Protein AF-A0A0A9DFU9-F1 (afdb_monomer)

Nearest PDB structures (foldseek):
  7e1w-assembly1_D  TM=4.168E-01  e=6.063E+00  Mycolicibacterium smegmatis MC2 51

Secondary structure (DSSP, 8-state):
-----S-BTTB--HHHHHHHHHHTTTT-SS---SHHHHHHHHHHHTS-HHHHHHHHHHHHHHHHHHHHHHHHHHHH-

pLDDT: mean 90.17, std 8.03, range [51.22, 97.62]

Foldseek 3Di:
DPCPPDADPVRHDPVVLVVQQVVCPPPDPDDPSRVVSVVVVVVVVVDDPVVVVVVVVVVVVVVVVVVVVVVVVVVVD

Radius of gyration: 16.22 Å; Cα contacts (8 Å, |Δi|>4): 26; chains: 1; bounding box: 33×22×43 Å

Mean predicted aligned error: 5.04 Å

Structure (mmCIF, N/CA/C/O backbone):
data_AF-A0A0A9DFU9-F1
#
_entry.id   AF-A0A0A9DFU9-F1
#
loop_
_atom_site.group_PDB
_atom_site.id
_atom_site.type_symbol
_atom_site.label_atom_id
_atom_site.label_alt_id
_atom_site.label_comp_id
_atom_site.label_asym_id
_atom_site.label_entity_id
_atom_site.label_seq_id
_atom_site.pdbx_PDB_ins_code
_atom_site.Cartn_x
_atom_site.Cartn_y
_atom_site.Cartn_z
_atom_site.occupancy
_atom_site.B_iso_or_equiv
_atom_site.auth_seq_id
_atom_site.auth_comp_id
_atom_site.auth_asym_id
_atom_site.auth_atom_id
_atom_site.pdbx_PDB_model_num
ATOM 1 N N . MET A 1 1 ? -2.010 6.366 15.050 1.00 51.22 1 MET A N 1
ATOM 2 C CA . MET A 1 1 ? -0.851 5.812 14.320 1.00 51.22 1 MET A CA 1
ATOM 3 C C . MET A 1 1 ? -0.937 4.297 14.282 1.00 51.22 1 MET A C 1
ATOM 5 O O . MET A 1 1 ? -1.345 3.704 15.278 1.00 51.22 1 MET A O 1
ATOM 9 N N . ALA A 1 2 ? -0.596 3.687 13.145 1.00 63.31 2 ALA A N 1
ATOM 10 C CA . ALA A 1 2 ? -0.409 2.243 13.063 1.00 63.31 2 ALA A CA 1
ATOM 11 C C . ALA A 1 2 ? 0.781 1.860 13.957 1.00 63.31 2 ALA A C 1
ATOM 13 O O . ALA A 1 2 ? 1.867 2.410 13.809 1.00 63.31 2 ALA A O 1
ATOM 14 N N . SER A 1 3 ? 0.564 0.978 14.931 1.00 64.00 3 SER A N 1
ATOM 15 C CA . SER A 1 3 ? 1.636 0.498 15.808 1.00 64.00 3 SER A CA 1
ATOM 16 C C . SER A 1 3 ? 2.389 -0.608 15.073 1.00 64.00 3 SER A C 1
ATOM 18 O O . SER A 1 3 ? 2.086 -1.787 15.237 1.00 64.00 3 SER A O 1
ATOM 20 N N . ILE A 1 4 ? 3.330 -0.228 14.210 1.00 74.88 4 ILE A N 1
ATOM 21 C CA . ILE A 1 4 ? 4.269 -1.180 13.612 1.00 74.88 4 ILE A CA 1
ATOM 22 C C . ILE A 1 4 ? 5.306 -1.496 14.691 1.00 74.88 4 ILE A C 1
ATOM 24 O O . ILE A 1 4 ? 6.147 -0.663 15.010 1.00 74.88 4 ILE A O 1
ATOM 28 N N . ARG A 1 5 ? 5.185 -2.670 15.319 1.00 72.88 5 ARG A N 1
ATOM 29 C CA . ARG A 1 5 ? 6.046 -3.075 16.447 1.00 72.88 5 ARG A CA 1
ATOM 30 C C . ARG A 1 5 ? 7.298 -3.839 16.025 1.00 72.88 5 ARG A C 1
ATOM 32 O O . ARG A 1 5 ? 8.267 -3.851 16.773 1.00 72.88 5 ARG A O 1
ATOM 39 N N . LYS A 1 6 ? 7.267 -4.502 14.869 1.00 85.06 6 LYS A N 1
ATOM 40 C CA . LYS A 1 6 ? 8.379 -5.286 14.319 1.00 85.06 6 LYS A CA 1
ATOM 41 C C . LYS A 1 6 ? 8.422 -5.105 12.808 1.00 85.06 6 LYS A C 1
ATOM 43 O O . LYS A 1 6 ? 7.368 -5.114 12.170 1.00 85.06 6 LYS A O 1
ATOM 48 N N . SER A 1 7 ? 9.623 -4.949 12.261 1.00 88.06 7 SER A N 1
ATOM 49 C CA . SER A 1 7 ? 9.835 -5.070 10.822 1.00 88.06 7 SER A CA 1
ATOM 50 C C . SER A 1 7 ? 9.658 -6.529 10.390 1.00 88.06 7 SER A C 1
ATOM 52 O O . SER A 1 7 ? 9.873 -7.464 11.162 1.00 88.06 7 SER A O 1
ATOM 54 N N . SER A 1 8 ? 9.223 -6.720 9.153 1.00 89.12 8 SER A N 1
ATOM 55 C CA . SER A 1 8 ? 9.030 -8.016 8.507 1.00 89.12 8 SER A CA 1
ATOM 56 C C . SER A 1 8 ? 9.285 -7.868 7.006 1.00 89.12 8 SER A C 1
ATOM 58 O O . SER A 1 8 ? 9.466 -6.759 6.509 1.00 89.12 8 SER A O 1
ATOM 60 N N . PHE A 1 9 ? 9.256 -8.974 6.270 1.00 89.69 9 PHE A N 1
ATOM 61 C CA . PHE A 1 9 ? 9.513 -8.995 4.832 1.00 89.69 9 PHE A CA 1
ATOM 62 C C . PHE A 1 9 ? 8.589 -8.061 4.031 1.00 89.69 9 PHE A C 1
ATOM 64 O O . PHE A 1 9 ? 9.046 -7.369 3.133 1.00 89.69 9 PHE A O 1
ATOM 71 N N . MET A 1 10 ? 7.302 -7.982 4.386 1.00 89.12 10 MET A N 1
ATOM 72 C CA . MET A 1 10 ? 6.341 -7.067 3.744 1.00 89.12 10 MET A CA 1
ATOM 73 C C . MET A 1 10 ? 6.169 -5.737 4.491 1.00 89.12 10 MET A C 1
ATOM 75 O O . MET A 1 10 ? 5.424 -4.865 4.046 1.00 89.12 10 MET A O 1
ATOM 79 N N . VAL A 1 11 ? 6.830 -5.565 5.638 1.00 91.12 11 VAL A N 1
ATOM 80 C CA . VAL A 1 11 ? 6.697 -4.385 6.503 1.00 91.12 11 VAL A CA 1
ATOM 81 C C . VAL A 1 11 ? 8.101 -3.874 6.834 1.00 91.12 11 VAL A C 1
ATOM 83 O O . VAL A 1 11 ? 8.675 -4.276 7.850 1.00 91.12 11 VAL A O 1
ATOM 86 N N . PRO A 1 12 ? 8.690 -3.022 5.978 1.00 91.31 12 PRO A N 1
ATOM 87 C CA . PRO A 1 12 ? 10.041 -2.524 6.196 1.00 91.31 12 PRO A CA 1
ATOM 88 C C . PRO A 1 12 ? 10.122 -1.682 7.473 1.00 91.31 12 PRO A C 1
ATOM 90 O O . PRO A 1 12 ? 9.133 -1.108 7.935 1.00 91.31 12 PRO A O 1
ATOM 93 N N . SER A 1 13 ? 11.326 -1.588 8.039 1.00 90.94 13 SER A N 1
ATOM 94 C CA . SER A 1 13 ? 11.592 -0.605 9.091 1.00 90.94 13 SER A CA 1
ATOM 95 C C . SER A 1 13 ? 11.452 0.821 8.541 1.00 90.94 13 SER A C 1
ATOM 97 O O . SER A 1 13 ? 11.560 1.040 7.330 1.00 90.94 13 SER A O 1
ATOM 99 N N . ALA A 1 14 ? 11.252 1.800 9.427 1.00 90.12 14 ALA A N 1
ATOM 100 C CA . ALA A 1 14 ? 11.163 3.202 9.028 1.00 90.12 14 ALA A CA 1
ATOM 101 C C . ALA A 1 14 ? 12.434 3.684 8.299 1.00 90.12 14 ALA A C 1
ATOM 103 O O . ALA A 1 14 ? 12.312 4.316 7.253 1.00 90.12 14 ALA A O 1
ATOM 104 N N . ASP A 1 15 ? 13.632 3.329 8.788 1.00 92.06 15 ASP A N 1
ATOM 105 C CA . ASP A 1 15 ? 14.906 3.685 8.135 1.00 92.06 15 ASP A CA 1
ATOM 106 C C . ASP A 1 15 ? 15.021 3.055 6.743 1.00 92.06 15 ASP A C 1
ATOM 108 O O . ASP A 1 15 ? 15.318 3.736 5.762 1.00 92.06 15 ASP A O 1
ATOM 112 N N . THR A 1 16 ? 14.707 1.760 6.637 1.00 92.38 16 THR A N 1
ATOM 113 C CA . THR A 1 16 ? 14.764 1.032 5.364 1.00 92.38 16 THR A CA 1
ATOM 114 C C . THR A 1 16 ? 1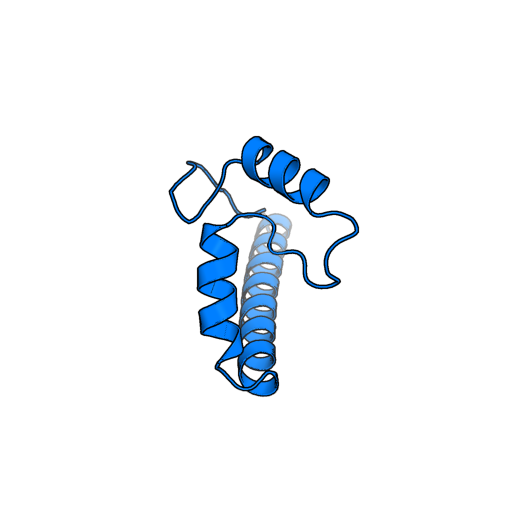3.837 1.660 4.330 1.00 92.38 16 THR A C 1
ATOM 116 O O . THR A 1 16 ? 14.246 1.877 3.189 1.00 92.38 16 THR A O 1
ATOM 119 N N . TYR A 1 17 ? 12.600 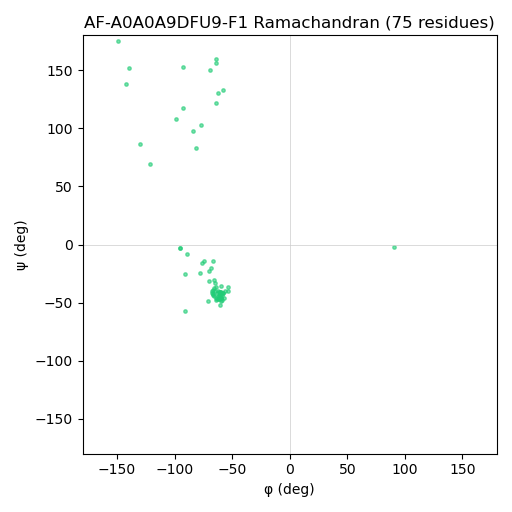1.973 4.724 1.00 91.69 17 TYR A N 1
ATOM 120 C CA . TYR A 1 17 ? 11.636 2.591 3.823 1.00 91.69 17 TYR A CA 1
ATOM 121 C C . TYR A 1 17 ? 12.047 4.016 3.442 1.00 91.69 17 TYR A C 1
ATOM 123 O O . TYR A 1 17 ? 11.975 4.367 2.269 1.00 91.69 17 TYR A O 1
ATOM 131 N N . ALA A 1 18 ? 12.535 4.818 4.394 1.00 93.12 18 ALA A N 1
ATOM 132 C CA . ALA A 1 18 ? 12.996 6.180 4.133 1.00 93.12 18 ALA A CA 1
ATOM 133 C C . ALA A 1 18 ? 14.173 6.204 3.147 1.00 93.12 18 ALA A C 1
ATOM 135 O O . ALA A 1 18 ? 14.142 6.941 2.162 1.00 93.12 18 ALA A O 1
ATOM 136 N N . ARG A 1 19 ? 15.177 5.343 3.348 1.00 94.31 19 ARG A N 1
ATOM 137 C CA . ARG A 1 19 ? 16.327 5.215 2.441 1.00 94.31 19 ARG A CA 1
ATOM 138 C C . ARG A 1 19 ? 15.903 4.800 1.036 1.00 94.31 19 ARG A C 1
ATOM 140 O O . ARG A 1 19 ? 16.429 5.324 0.057 1.00 94.31 19 ARG A O 1
ATOM 147 N N . ALA A 1 20 ? 14.962 3.865 0.933 1.00 93.19 20 ALA A N 1
ATOM 148 C CA . ALA A 1 20 ? 14.416 3.446 -0.348 1.00 93.19 20 ALA A CA 1
ATOM 149 C C . ALA A 1 20 ? 13.638 4.589 -1.025 1.00 93.19 20 ALA A C 1
ATOM 151 O O . ALA A 1 20 ? 13.832 4.840 -2.211 1.00 93.19 20 ALA A O 1
ATOM 152 N N . ALA A 1 21 ? 12.807 5.316 -0.269 1.00 91.94 21 ALA A N 1
ATOM 153 C CA . ALA A 1 21 ? 12.004 6.430 -0.768 1.00 91.94 21 ALA A CA 1
ATOM 154 C C . ALA A 1 21 ? 12.872 7.555 -1.336 1.00 91.94 21 ALA A C 1
ATOM 156 O O . ALA A 1 21 ? 12.616 8.008 -2.446 1.00 91.94 21 ALA A O 1
ATOM 157 N N . VAL A 1 22 ? 13.937 7.948 -0.626 1.00 93.69 22 VAL A N 1
ATOM 158 C CA . VAL A 1 22 ? 14.878 8.982 -1.090 1.00 93.69 22 VAL A CA 1
ATOM 159 C C . VAL A 1 22 ? 15.543 8.583 -2.408 1.00 93.69 22 VAL A C 1
ATOM 161 O O . VAL A 1 22 ? 15.662 9.408 -3.308 1.00 93.69 22 VAL A O 1
ATOM 164 N N . ARG A 1 23 ? 15.927 7.309 -2.562 1.00 91.38 23 ARG A N 1
ATOM 165 C CA . ARG A 1 23 ? 16.530 6.802 -3.809 1.00 91.38 23 ARG A CA 1
ATOM 166 C C . ARG A 1 23 ? 15.553 6.756 -4.985 1.00 91.38 23 ARG A C 1
ATOM 168 O O . ARG A 1 23 ? 16.007 6.687 -6.118 1.00 91.38 23 ARG A O 1
ATOM 175 N N . HIS A 1 24 ? 14.249 6.760 -4.720 1.00 90.50 24 HIS A N 1
ATOM 176 C CA . HIS A 1 24 ? 13.197 6.640 -5.729 1.00 90.50 24 HIS A CA 1
ATOM 177 C C . HIS A 1 24 ? 12.644 8.004 -6.191 1.00 90.50 24 HIS A C 1
ATOM 179 O O . HIS A 1 24 ? 11.815 8.065 -7.099 1.00 90.50 24 HIS A O 1
ATOM 185 N N . ILE A 1 25 ? 13.112 9.112 -5.603 1.00 91.44 25 ILE A N 1
ATOM 186 C CA . ILE A 1 25 ? 12.743 10.467 -6.032 1.00 91.44 25 ILE A CA 1
ATOM 187 C C . ILE A 1 25 ? 13.214 10.692 -7.475 1.00 91.44 25 ILE A C 1
ATOM 189 O O . ILE A 1 25 ? 14.373 10.454 -7.800 1.00 91.44 25 ILE A O 1
ATOM 193 N N . GLY A 1 26 ? 12.309 11.180 -8.326 1.00 90.56 26 GLY A N 1
ATOM 194 C CA . GLY A 1 26 ? 12.605 11.536 -9.717 1.00 90.56 26 GLY A CA 1
ATOM 195 C C . GLY A 1 26 ? 12.401 10.416 -10.740 1.00 90.56 26 GLY A C 1
ATOM 196 O O . GLY A 1 26 ? 12.561 10.681 -11.926 1.00 90.56 26 GLY A O 1
ATOM 197 N N . TYR A 1 27 ? 12.019 9.205 -10.318 1.00 87.69 27 TYR A N 1
ATOM 198 C CA . TYR A 1 27 ? 11.766 8.091 -11.241 1.00 87.69 27 TYR A CA 1
ATOM 199 C C . TYR A 1 27 ? 10.307 8.026 -11.700 1.00 87.69 27 TYR A C 1
ATOM 201 O O . TYR A 1 27 ? 10.034 8.089 -12.894 1.00 87.69 27 TYR A O 1
ATOM 209 N N . GLU A 1 28 ? 9.361 7.919 -10.766 1.00 84.50 28 GLU A N 1
ATOM 210 C CA . GLU A 1 28 ? 7.949 7.684 -11.081 1.00 84.50 28 GLU A CA 1
ATOM 211 C C . GLU A 1 28 ? 7.016 8.512 -10.187 1.00 84.50 28 GLU A C 1
ATOM 213 O O . GLU A 1 28 ? 7.345 8.809 -9.035 1.00 84.50 28 GLU A O 1
ATOM 218 N N . PRO A 1 29 ? 5.812 8.861 -10.678 1.00 82.56 29 PRO A N 1
ATOM 219 C CA . PRO A 1 29 ? 4.813 9.570 -9.880 1.00 82.56 29 PRO A CA 1
ATOM 220 C C . PRO A 1 29 ? 4.201 8.693 -8.773 1.00 82.56 29 PRO A C 1
ATOM 222 O O . PRO A 1 29 ? 3.683 9.213 -7.784 1.00 82.56 29 PRO A O 1
ATOM 225 N N . ARG A 1 30 ? 4.240 7.359 -8.917 1.00 80.88 30 ARG A N 1
ATOM 226 C CA . ARG A 1 30 ? 3.729 6.400 -7.926 1.00 80.88 30 ARG A CA 1
ATOM 227 C C . ARG A 1 30 ? 4.889 5.863 -7.092 1.00 80.88 30 ARG A C 1
ATOM 229 O O . ARG A 1 30 ? 5.686 5.068 -7.559 1.00 80.88 30 ARG A O 1
ATOM 236 N N . CYS A 1 31 ? 4.960 6.287 -5.833 1.00 80.38 31 CYS A N 1
ATOM 237 C CA . CYS A 1 31 ? 6.055 5.926 -4.939 1.00 80.38 31 CYS A CA 1
ATOM 238 C C . CYS A 1 31 ? 5.814 4.556 -4.271 1.00 80.38 31 CYS A C 1
ATOM 240 O O . CYS A 1 31 ? 5.125 4.470 -3.252 1.00 80.38 31 CYS A O 1
ATOM 242 N N . THR A 1 32 ? 6.411 3.489 -4.819 1.00 87.31 32 THR A N 1
ATOM 243 C CA . THR A 1 32 ? 6.522 2.157 -4.180 1.00 87.31 32 THR A CA 1
ATOM 244 C C . THR A 1 32 ? 7.993 1.758 -4.044 1.00 87.31 32 THR A C 1
ATOM 246 O O . THR A 1 32 ? 8.466 0.858 -4.739 1.00 87.31 32 THR A O 1
ATOM 249 N N . PRO A 1 33 ? 8.750 2.443 -3.170 1.00 88.19 33 PRO A N 1
ATOM 250 C CA . PRO A 1 33 ? 10.209 2.416 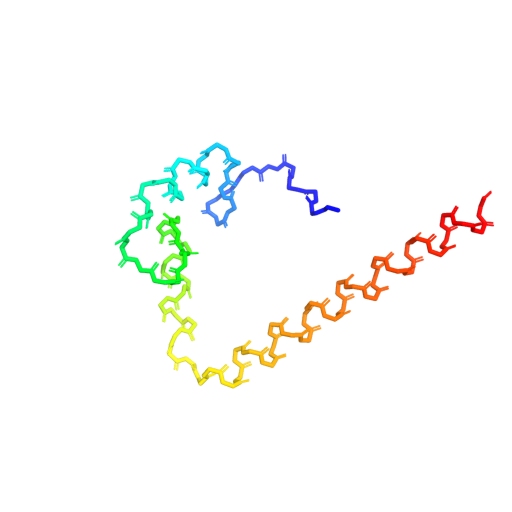-3.204 1.00 88.19 33 PRO A CA 1
ATOM 251 C C . PRO A 1 33 ? 10.812 1.121 -2.645 1.00 88.19 33 PRO A C 1
ATOM 253 O O . PRO A 1 33 ? 11.991 0.837 -2.843 1.00 88.19 33 PRO A O 1
ATOM 256 N N . TYR A 1 34 ? 10.022 0.334 -1.916 1.00 91.88 34 TYR A N 1
ATOM 257 C CA . TYR A 1 34 ? 10.454 -0.931 -1.344 1.00 91.88 34 TYR A CA 1
ATOM 258 C C . TYR A 1 34 ? 10.132 -2.075 -2.307 1.00 91.88 34 TYR A C 1
ATOM 260 O O . TYR A 1 34 ? 8.964 -2.330 -2.584 1.00 91.88 34 TYR A O 1
ATOM 268 N N . TRP A 1 35 ? 11.154 -2.785 -2.793 1.00 88.69 35 TRP A N 1
ATOM 269 C CA . TRP A 1 35 ? 10.995 -3.758 -3.884 1.00 88.69 35 TRP A CA 1
ATOM 270 C C . TRP A 1 35 ? 9.909 -4.840 -3.660 1.00 88.69 35 TRP A C 1
ATOM 272 O O . TRP A 1 35 ? 9.204 -5.153 -4.620 1.00 88.69 35 TRP A O 1
ATOM 282 N N . PRO A 1 36 ? 9.668 -5.386 -2.441 1.00 93.38 36 PRO A N 1
ATOM 283 C CA . PRO A 1 36 ? 8.5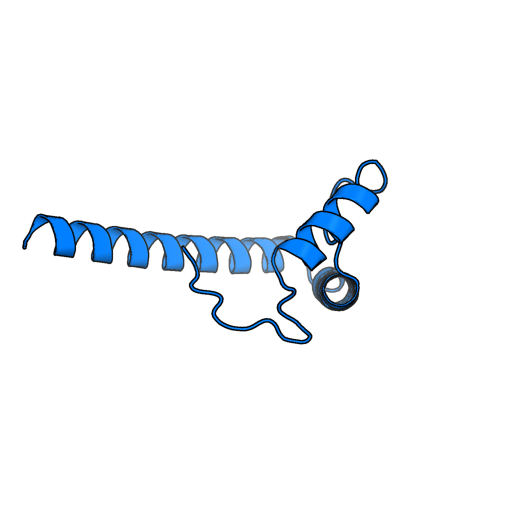65 -6.326 -2.226 1.00 93.38 36 PRO A CA 1
ATOM 284 C C . PRO A 1 36 ? 7.201 -5.665 -2.440 1.00 93.38 36 PRO A C 1
ATOM 286 O O . PRO A 1 36 ? 6.269 -6.300 -2.928 1.00 93.38 36 PRO A O 1
ATOM 289 N N . HIS A 1 37 ? 7.078 -4.372 -2.121 1.00 92.19 37 HIS A N 1
ATOM 290 C CA . HIS A 1 37 ? 5.874 -3.598 -2.423 1.00 92.19 37 HIS A CA 1
ATOM 291 C C . HIS A 1 37 ? 5.726 -3.357 -3.919 1.00 92.19 37 HIS A C 1
ATOM 293 O O . HIS A 1 37 ? 4.595 -3.330 -4.383 1.00 92.19 37 HIS A O 1
ATOM 299 N N . SER A 1 38 ? 6.818 -3.249 -4.680 1.00 90.62 38 SER A N 1
ATOM 300 C CA . SER A 1 38 ? 6.759 -3.157 -6.144 1.00 90.62 38 SER A CA 1
ATOM 301 C C . SER A 1 38 ? 6.152 -4.422 -6.765 1.00 90.62 38 SER A C 1
ATOM 303 O O . SER A 1 38 ? 5.314 -4.318 -7.654 1.00 90.62 38 SER A O 1
ATOM 305 N N . VAL A 1 39 ? 6.479 -5.614 -6.245 1.00 91.81 39 VAL A N 1
ATOM 306 C CA . VAL A 1 39 ? 5.847 -6.880 -6.678 1.00 91.81 39 VAL A CA 1
ATOM 307 C C . VAL A 1 39 ? 4.357 -6.894 -6.339 1.00 91.81 39 VAL A C 1
ATOM 309 O O . VAL A 1 39 ? 3.526 -7.220 -7.182 1.00 91.81 39 VAL A O 1
ATOM 312 N N . VAL A 1 40 ? 3.996 -6.495 -5.117 1.00 92.50 40 VAL A N 1
ATOM 313 C CA . VAL A 1 40 ? 2.585 -6.381 -4.715 1.00 92.50 40 VAL A CA 1
ATOM 314 C C . VAL A 1 40 ? 1.846 -5.367 -5.593 1.00 92.50 40 VAL A C 1
ATOM 316 O O . VAL A 1 40 ? 0.71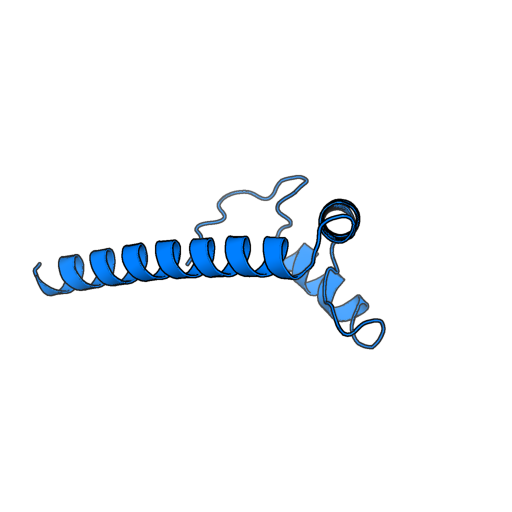7 -5.618 -6.003 1.00 92.50 40 VAL A O 1
ATOM 319 N N . TRP A 1 41 ? 2.479 -4.241 -5.917 1.00 90.75 41 TRP A N 1
ATOM 320 C CA . TRP A 1 41 ? 1.904 -3.204 -6.766 1.00 90.75 41 TRP A CA 1
ATOM 321 C C . TRP A 1 41 ? 1.709 -3.677 -8.204 1.00 90.75 41 TRP A C 1
ATOM 323 O O . TRP A 1 41 ? 0.659 -3.418 -8.782 1.00 90.75 41 TRP A O 1
ATOM 333 N N . PHE A 1 42 ? 2.656 -4.443 -8.746 1.00 91.00 42 PHE A N 1
ATOM 334 C CA . PHE A 1 42 ? 2.504 -5.099 -10.041 1.00 91.00 42 PHE A CA 1
ATOM 335 C C . PHE A 1 42 ? 1.268 -6.008 -10.060 1.00 91.00 42 PHE A C 1
ATOM 337 O O . PHE A 1 42 ? 0.434 -5.899 -10.958 1.00 91.00 42 PHE A O 1
ATOM 344 N N . LEU A 1 43 ? 1.070 -6.824 -9.019 1.00 93.06 43 LEU A N 1
ATOM 345 C CA . LEU A 1 43 ? -0.133 -7.652 -8.899 1.00 93.06 43 LEU A CA 1
ATOM 346 C C . LEU A 1 43 ? -1.419 -6.815 -8.827 1.00 93.06 43 LEU A C 1
ATOM 348 O O . LEU A 1 43 ? -2.412 -7.155 -9.464 1.00 93.06 43 LEU A O 1
ATOM 352 N N . ILE A 1 44 ? -1.396 -5.705 -8.085 1.00 92.31 44 ILE A N 1
ATOM 353 C CA . ILE A 1 44 ? -2.534 -4.781 -7.974 1.00 92.31 44 ILE A CA 1
ATOM 354 C C . ILE A 1 44 ? -2.830 -4.099 -9.316 1.00 92.31 44 ILE A C 1
ATOM 356 O O . ILE A 1 44 ? -3.997 -3.928 -9.650 1.00 92.31 44 ILE A O 1
ATOM 360 N N . SER A 1 45 ? -1.807 -3.754 -10.101 1.00 90.75 45 SER A N 1
ATOM 361 C CA . SER A 1 45 ? -1.971 -3.094 -11.404 1.00 90.75 45 SER A CA 1
ATOM 362 C C . SER A 1 45 ? -2.637 -3.963 -12.474 1.00 90.75 45 SER A C 1
ATOM 364 O O . SER A 1 45 ? -3.094 -3.434 -13.481 1.00 90.75 45 SER A O 1
ATOM 366 N N . MET A 1 46 ? -2.747 -5.279 -12.255 1.00 94.62 46 MET A N 1
ATOM 367 C CA . MET A 1 46 ? -3.535 -6.161 -13.123 1.00 94.62 46 MET A CA 1
ATOM 368 C C . MET A 1 46 ? -5.050 -6.007 -12.914 1.00 94.62 46 MET A C 1
ATOM 370 O O . MET A 1 46 ? -5.837 -6.502 -13.719 1.00 94.62 46 MET A O 1
ATOM 374 N N . LEU A 1 47 ? -5.475 -5.352 -11.830 1.00 94.56 47 LEU A N 1
ATOM 375 C CA . LEU A 1 47 ? -6.880 -5.099 -11.529 1.00 94.56 47 LEU A CA 1
ATOM 376 C C . LEU A 1 47 ? -7.318 -3.729 -12.077 1.00 94.56 47 LEU A C 1
ATOM 378 O O . LEU A 1 47 ? -6.504 -2.808 -12.149 1.00 94.56 47 LEU A O 1
ATOM 382 N N . PRO A 1 48 ? -8.612 -3.539 -12.400 1.00 95.50 48 PRO A N 1
ATOM 383 C CA . PRO A 1 48 ? -9.131 -2.228 -12.781 1.00 95.50 48 PRO A CA 1
ATOM 384 C C . PRO A 1 48 ? -8.911 -1.181 -11.679 1.00 95.50 48 PRO A C 1
ATOM 386 O O . PRO A 1 48 ? -9.258 -1.416 -10.519 1.00 95.50 48 PRO A O 1
ATOM 389 N N . GLU A 1 49 ? -8.410 0.002 -12.049 1.00 92.69 49 GLU A N 1
ATOM 390 C CA . GLU A 1 49 ? -8.125 1.109 -11.115 1.00 92.69 49 GLU A CA 1
ATOM 391 C C . GLU A 1 49 ? -9.352 1.476 -10.259 1.00 92.69 49 GLU A C 1
ATOM 393 O O . GLU A 1 49 ? -9.236 1.631 -9.046 1.00 92.69 49 GLU A O 1
ATOM 398 N N . SER A 1 50 ? -10.559 1.490 -10.841 1.00 94.31 50 SER A N 1
ATOM 399 C CA . SER A 1 50 ? -11.808 1.781 -10.115 1.00 94.31 50 SER A CA 1
ATOM 400 C C . SER A 1 50 ? -12.092 0.795 -8.973 1.00 94.31 50 SER A C 1
ATOM 402 O O . SER A 1 50 ? -12.594 1.178 -7.909 1.00 94.31 50 SER A O 1
ATOM 404 N N . LEU A 1 51 ? -11.738 -0.479 -9.156 1.00 95.81 51 LEU A N 1
ATOM 405 C CA . LEU A 1 51 ? -11.874 -1.502 -8.124 1.00 95.81 51 LEU A CA 1
ATOM 406 C C . LEU A 1 51 ? -10.850 -1.263 -7.013 1.00 95.81 51 LEU A C 1
ATOM 408 O O . LEU A 1 51 ? -11.216 -1.231 -5.838 1.00 95.81 51 LEU A O 1
ATOM 412 N N . VAL A 1 52 ? -9.585 -1.044 -7.374 1.00 94.62 52 VAL A N 1
ATOM 413 C CA . VAL A 1 52 ? -8.505 -0.788 -6.409 1.00 94.62 52 VAL A CA 1
ATOM 414 C C . VAL A 1 52 ? -8.804 0.456 -5.568 1.00 94.62 52 VAL A C 1
ATOM 416 O O . VAL A 1 52 ? -8.705 0.412 -4.336 1.00 94.62 52 VAL A O 1
ATOM 419 N N . ASP A 1 53 ? -9.240 1.537 -6.210 1.00 94.56 53 ASP A N 1
ATOM 420 C CA . ASP A 1 53 ? -9.555 2.804 -5.557 1.00 94.56 53 ASP A CA 1
ATOM 421 C C . ASP A 1 53 ? -10.763 2.694 -4.632 1.00 94.56 53 ASP A C 1
ATOM 423 O O . ASP A 1 53 ? -10.710 3.165 -3.494 1.00 94.56 53 ASP A O 1
ATOM 427 N N . SER A 1 54 ? -11.834 2.018 -5.060 1.00 96.38 54 SER A N 1
ATOM 428 C CA . SER A 1 54 ? -13.018 1.819 -4.214 1.00 96.38 54 SER A CA 1
ATOM 429 C C . SER A 1 54 ? -12.696 1.000 -2.956 1.00 96.38 54 SER A C 1
ATOM 431 O O . SER A 1 54 ? -13.112 1.362 -1.848 1.00 96.38 54 SER A O 1
ATOM 433 N N . VAL A 1 55 ? -11.888 -0.057 -3.088 1.00 96.06 55 VAL A N 1
ATOM 434 C CA . VAL A 1 55 ? -11.424 -0.879 -1.961 1.00 96.06 55 VAL A CA 1
ATOM 435 C C . VAL A 1 55 ? -10.549 -0.056 -1.014 1.00 96.06 55 VAL A C 1
ATOM 437 O O . VAL A 1 55 ? -10.782 -0.060 0.202 1.00 96.06 55 VAL A O 1
ATOM 440 N N . ARG A 1 56 ? -9.578 0.692 -1.554 1.00 94.25 56 ARG A N 1
ATOM 441 C CA . ARG A 1 56 ? -8.679 1.554 -0.773 1.00 94.25 56 ARG A CA 1
ATOM 442 C C . ARG A 1 56 ? -9.456 2.643 -0.032 1.00 94.25 56 ARG A C 1
ATOM 444 O O . ARG A 1 56 ? -9.246 2.833 1.167 1.00 94.25 56 ARG A O 1
ATOM 451 N N . LEU A 1 57 ? -10.392 3.313 -0.700 1.00 96.50 57 LEU A N 1
ATOM 452 C CA . LEU A 1 57 ? -11.235 4.344 -0.099 1.00 96.50 57 LEU A CA 1
ATOM 453 C C . LEU A 1 57 ? -12.083 3.776 1.045 1.00 96.50 57 LEU A C 1
ATOM 455 O O . LEU A 1 57 ? -12.102 4.338 2.142 1.00 96.50 57 LEU A O 1
ATOM 459 N N . ASN A 1 58 ? -12.733 2.630 0.830 1.00 97.50 58 ASN A N 1
ATOM 460 C CA . ASN A 1 58 ? -13.533 1.968 1.859 1.00 97.50 58 ASN A CA 1
ATOM 461 C C . ASN A 1 58 ? -12.685 1.593 3.089 1.00 97.50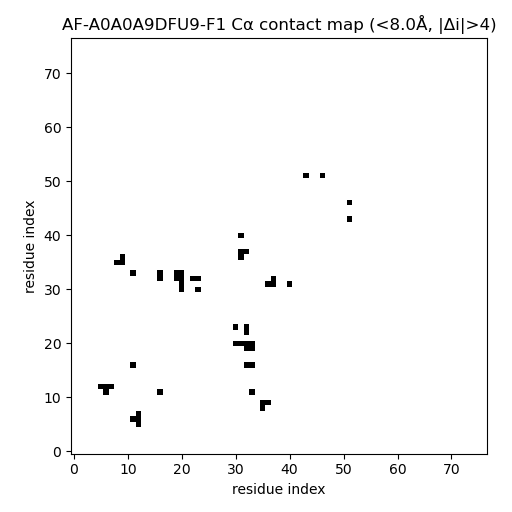 58 ASN A C 1
ATOM 463 O O . ASN A 1 58 ? -13.102 1.803 4.232 1.00 97.50 58 ASN A O 1
ATOM 467 N N . MET A 1 59 ? -11.466 1.087 2.876 1.00 96.12 59 MET A N 1
ATOM 468 C CA . MET A 1 59 ? -10.514 0.813 3.956 1.00 96.12 59 MET A CA 1
ATOM 469 C C . MET A 1 59 ? -10.179 2.086 4.751 1.00 96.12 59 MET A C 1
ATOM 471 O O . MET A 1 59 ? -10.275 2.083 5.982 1.00 96.12 59 MET A O 1
ATOM 475 N N . CYS A 1 60 ? -9.853 3.188 4.068 1.00 95.69 60 CYS A N 1
ATOM 476 C CA . CYS A 1 60 ? -9.554 4.477 4.697 1.00 95.69 60 CYS A CA 1
ATOM 477 C C . CYS A 1 60 ? -10.739 5.020 5.512 1.00 95.69 60 CYS A C 1
ATOM 479 O O . CYS A 1 60 ? -10.556 5.470 6.646 1.00 95.69 60 CYS A O 1
ATOM 481 N N . ILE A 1 61 ? -11.967 4.918 4.990 1.00 97.62 61 ILE A N 1
ATOM 482 C CA . ILE A 1 61 ? -13.188 5.330 5.700 1.00 97.62 61 ILE A CA 1
ATOM 483 C C . ILE A 1 61 ? -13.371 4.520 6.990 1.00 97.62 61 ILE A C 1
ATOM 485 O O . ILE A 1 61 ? -13.646 5.096 8.047 1.00 97.62 61 ILE A O 1
ATOM 489 N N . LYS A 1 62 ? -13.170 3.197 6.944 1.00 96.25 62 LYS A N 1
ATOM 490 C CA . LYS A 1 62 ? -13.264 2.325 8.129 1.00 96.25 62 LYS A CA 1
ATOM 491 C C . LYS A 1 62 ? -12.220 2.684 9.189 1.00 96.25 62 LYS A C 1
ATOM 493 O O . LYS A 1 62 ? -12.558 2.779 10.372 1.00 96.25 62 LYS A O 1
ATOM 498 N N . ILE A 1 63 ? -10.973 2.931 8.780 1.00 94.81 63 ILE A N 1
ATOM 499 C CA . ILE A 1 63 ? -9.896 3.367 9.684 1.00 94.81 63 ILE A CA 1
ATOM 500 C C . ILE A 1 63 ? -10.261 4.701 10.341 1.00 94.81 63 ILE A C 1
ATOM 502 O O . ILE A 1 63 ? -10.157 4.827 11.564 1.00 94.81 63 ILE A O 1
ATOM 506 N N . ARG A 1 64 ? -10.752 5.670 9.557 1.00 95.62 64 ARG A N 1
ATOM 507 C CA . AR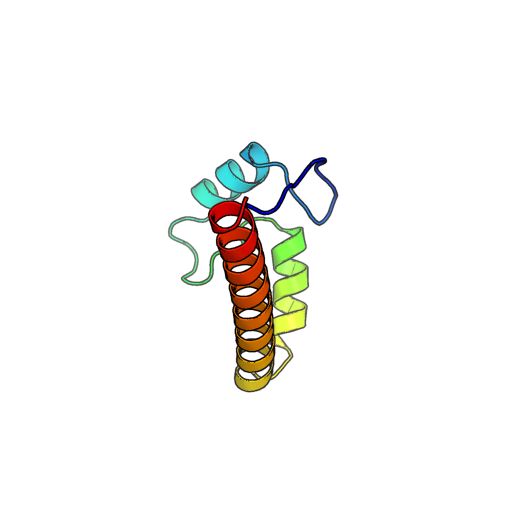G A 1 64 ? -11.191 6.976 10.065 1.00 95.62 64 ARG A CA 1
ATOM 508 C C . ARG A 1 64 ? -12.308 6.832 11.094 1.00 95.62 64 ARG A C 1
ATOM 510 O O . ARG A 1 64 ? -12.195 7.393 12.180 1.00 95.62 64 ARG A O 1
ATOM 517 N N . LYS A 1 65 ? -13.344 6.040 10.798 1.00 96.88 65 LYS A N 1
ATOM 518 C CA . LYS A 1 65 ? -14.461 5.787 11.724 1.00 96.88 65 LYS A CA 1
ATOM 519 C C . LYS A 1 65 ? -13.970 5.191 13.048 1.00 96.88 65 LYS A C 1
ATOM 521 O O . LYS A 1 65 ? -14.401 5.619 14.116 1.00 96.88 65 LYS A O 1
ATOM 526 N N . LYS A 1 66 ? -13.025 4.244 12.996 1.00 94.88 66 LYS A N 1
ATOM 527 C CA . LYS A 1 66 ? -12.407 3.652 14.194 1.00 94.88 66 LYS A CA 1
ATOM 528 C C . LYS A 1 66 ? -11.601 4.678 15.001 1.00 94.88 66 LYS A C 1
ATOM 530 O O . LYS A 1 66 ? -11.661 4.653 16.228 1.00 94.88 66 LYS A O 1
ATOM 535 N N . GLY A 1 67 ? -10.871 5.570 14.329 1.00 94.31 67 GLY A N 1
ATOM 536 C CA . GLY A 1 67 ? -10.154 6.680 14.964 1.00 94.31 67 GLY A CA 1
ATOM 537 C C . GLY A 1 67 ? -11.101 7.627 15.700 1.00 94.31 67 GLY A C 1
ATOM 538 O O . GLY A 1 67 ? -10.960 7.811 16.903 1.00 94.31 67 GLY A O 1
ATOM 539 N N . GLN A 1 68 ? -12.143 8.103 15.014 1.00 95.94 68 GLN A N 1
ATOM 540 C CA . GLN A 1 68 ? -13.161 8.991 15.590 1.00 95.94 68 GLN A CA 1
ATOM 541 C C . GLN A 1 68 ? -13.857 8.370 16.808 1.00 95.94 68 GLN A C 1
ATOM 543 O O . GLN A 1 68 ? -14.052 9.041 17.818 1.00 95.94 68 GLN A O 1
ATOM 548 N N . ALA A 1 69 ? -14.182 7.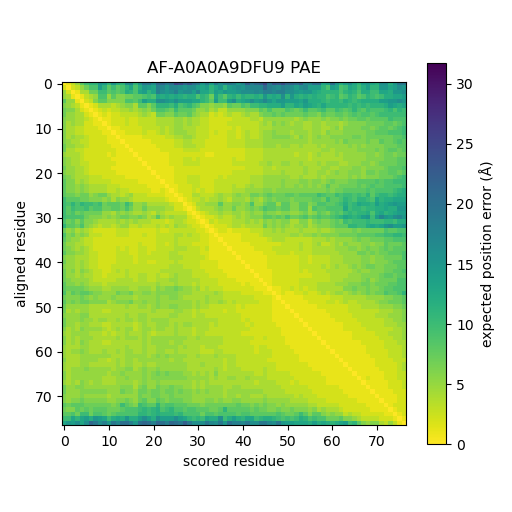075 16.752 1.00 95.56 69 ALA A N 1
ATOM 549 C CA . ALA A 1 69 ? -14.761 6.364 17.889 1.00 95.56 69 ALA A CA 1
ATOM 550 C C . ALA A 1 69 ? -13.798 6.285 19.088 1.00 95.56 69 ALA A C 1
ATOM 552 O O . ALA A 1 69 ? -14.232 6.379 20.234 1.00 95.56 69 ALA A O 1
ATOM 553 N N . LYS A 1 70 ? -12.490 6.120 18.846 1.00 93.44 70 LYS A N 1
ATOM 554 C CA . LYS A 1 70 ? -11.472 6.137 19.906 1.00 93.44 70 LYS A CA 1
ATOM 555 C C . LYS A 1 70 ? -11.351 7.526 20.540 1.00 93.44 70 LYS A C 1
ATOM 557 O O . LYS A 1 70 ? -11.275 7.619 21.762 1.00 93.44 70 LYS A O 1
ATOM 562 N N . ASP A 1 71 ? -11.371 8.578 19.729 1.00 94.94 71 ASP A N 1
ATOM 563 C CA . ASP A 1 71 ? -11.271 9.959 20.207 1.00 94.94 71 ASP A CA 1
ATOM 564 C C . ASP A 1 71 ? -12.511 10.369 21.010 1.00 94.94 71 ASP A C 1
ATOM 566 O O . ASP A 1 71 ? -12.380 10.985 22.064 1.00 94.94 71 ASP A O 1
ATOM 570 N N . ALA A 1 72 ? -13.709 9.966 20.570 1.00 95.31 72 ALA A N 1
ATOM 571 C CA . ALA A 1 72 ? -14.952 10.189 21.308 1.00 95.31 72 ALA A CA 1
ATOM 572 C C . ALA A 1 72 ? -14.928 9.518 22.691 1.00 95.31 72 ALA A C 1
ATOM 574 O O . ALA A 1 72 ? -15.263 10.155 23.684 1.00 95.31 72 ALA A O 1
ATOM 575 N N . LYS A 1 73 ? -14.453 8.266 22.775 1.00 94.75 73 LYS A N 1
ATOM 576 C CA . LYS A 1 73 ? -14.281 7.564 24.058 1.00 94.75 73 LYS A CA 1
ATOM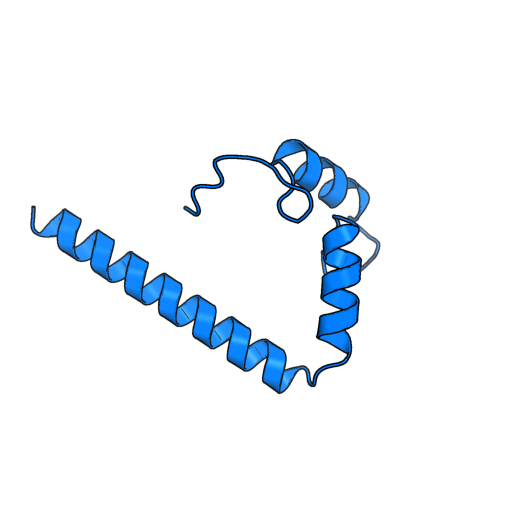 577 C C . LYS A 1 73 ? -13.303 8.280 24.986 1.00 94.75 73 LYS A C 1
ATOM 579 O O . LYS A 1 73 ? -13.581 8.388 26.168 1.00 94.75 73 LYS A O 1
ATOM 584 N N . LYS A 1 74 ? -12.189 8.795 24.452 1.00 93.50 74 LYS A N 1
ATOM 585 C CA . LYS A 1 74 ? -11.199 9.547 25.238 1.00 93.50 74 LYS A CA 1
ATOM 586 C C . LYS A 1 74 ? -11.752 10.875 25.770 1.00 93.50 74 LYS A C 1
ATOM 588 O O . LYS A 1 74 ? -11.289 11.324 26.802 1.00 93.50 74 LYS A O 1
ATOM 593 N N . LYS A 1 75 ? -12.694 11.512 25.065 1.00 90.69 75 LYS A N 1
ATOM 594 C CA . LYS A 1 75 ? -13.354 12.750 25.520 1.00 90.69 75 LYS A CA 1
ATOM 595 C C . LYS A 1 75 ? -14.437 12.515 26.576 1.00 90.69 75 LYS A C 1
ATOM 597 O O . LYS A 1 75 ? -14.791 13.450 27.278 1.00 90.69 75 LYS A O 1
ATOM 602 N N . ALA A 1 76 ? -15.008 11.313 26.611 1.00 88.38 76 ALA A N 1
ATOM 603 C CA . ALA A 1 76 ? -16.052 10.928 27.560 1.00 88.38 76 ALA A CA 1
ATOM 604 C C . ALA A 1 76 ? -15.497 10.341 28.873 1.00 88.38 76 ALA A C 1
ATOM 606 O O . ALA A 1 76 ? -16.276 10.078 29.784 1.00 88.38 76 ALA A O 1
ATOM 607 N N . GLN A 1 77 ? -14.184 10.099 28.934 1.00 73.62 77 GLN A N 1
ATOM 608 C CA . GLN A 1 77 ? -13.434 9.682 30.119 1.00 73.62 77 GLN A CA 1
ATOM 609 C C . GLN A 1 77 ? -12.740 10.898 30.729 1.00 73.62 77 GLN A C 1
ATOM 611 O O . GLN A 1 77 ? -12.680 10.955 31.974 1.00 73.62 77 GLN A O 1
#

Solvent-accessible surface area (backbone atoms only — not comparable to full-atom values): 4736 Å² total; per-residue (Å²): 131,86,84,81,87,69,67,47,91,92,39,68,43,72,66,60,45,50,57,30,42,65,73,41,64,92,75,59,95,73,87,54,50,46,67,67,52,38,54,52,46,55,62,54,66,76,46,60,65,71,59,55,50,52,54,51,51,53,51,51,53,53,52,49,53,54,50,52,55,51,53,52,53,63,74,76,106

InterPro domains:
  IPR051019 VLCFA Elongation and Steroid Dehydrogenase [PTHR43899] (1-73)

Organism: Arundo donax (NCBI:txid35708)

Sequence (77 aa):
MASIRKSSFMVPSADTYARAAVRHIGYEPRCTPYWPHSVVWFLISMLPESLVDSVRLNMCIKIRKKGQAKDAKKKAQ